Protein AF-A0AA47MSL5-F1 (afdb_monomer_lite)

Sequence (101 aa):
MTGFLRNATAPARHRREATDQWDLSTDSTVYMDAIGIPRGVARQNRMALDMLLAEKGEVCSMFGVQCCTFIPNNTAPDGSVSKALAGLRTLSEQMAEDSGG

Foldseek 3Di:
DDDDDDDDPDPDDPPPPPPVPPDCPPVVVCVLCVCVVVQVVVVVVQVVQQVVCVVVVGPCSVCPPNDDDHDDSQSPCPHVVVVVVVVVVVVVVVVVVVVPD

pLDDT: mean 75.74, std 17.64, range [43.28, 95.75]

Radius of gyration: 25.73 Å; chains: 1; bounding box: 76×20×72 Å

Secondary structure (DSSP, 8-state):
---------PPPP----------TTTSHHHHHGGGHHHHHHHHHHHHHHHHHTGGGTHHHHHHGGG-------TTSTTSHHHHHHHHHHHHHHHHHHHTT-

InterPro domains:
  IPR018154 TLV/ENV coat polyprotein [PTHR10424] (39-100)

Structure (mmCIF, N/CA/C/O backbone):
data_AF-A0AA47MSL5-F1
#
_entry.id   AF-A0AA47MSL5-F1
#
loop_
_atom_site.group_PDB
_atom_site.id
_atom_site.type_symbol
_atom_site.label_atom_id
_atom_site.label_alt_id
_atom_site.label_comp_id
_atom_site.label_asym_id
_atom_site.label_entity_id
_atom_site.label_seq_id
_atom_site.pdbx_PDB_ins_code
_atom_site.Cartn_x
_atom_site.Cartn_y
_atom_site.Cartn_z
_atom_site.occupancy
_atom_site.B_iso_or_equiv
_atom_site.auth_seq_id
_atom_site.auth_comp_id
_atom_site.auth_asym_id
_atom_site.auth_atom_id
_atom_site.pdbx_PDB_model_num
ATOM 1 N N . MET A 1 1 ? 54.427 9.846 51.616 1.00 43.97 1 MET A N 1
ATOM 2 C CA . MET A 1 1 ? 53.756 9.280 50.426 1.00 43.97 1 MET A CA 1
ATOM 3 C C . MET A 1 1 ? 52.558 8.475 50.903 1.00 43.97 1 MET A C 1
ATOM 5 O O . MET A 1 1 ? 52.690 7.293 51.178 1.00 43.97 1 MET A O 1
ATOM 9 N N . THR A 1 2 ? 51.417 9.126 51.103 1.00 43.59 2 THR A N 1
ATOM 10 C CA . THR A 1 2 ? 50.160 8.479 51.503 1.00 43.59 2 THR A CA 1
ATOM 11 C C . THR A 1 2 ? 49.174 8.627 50.349 1.00 43.59 2 THR A C 1
ATOM 13 O O . THR A 1 2 ? 48.932 9.730 49.864 1.00 43.59 2 THR A O 1
ATOM 16 N N . GLY A 1 3 ? 48.718 7.487 49.830 1.00 43.28 3 GLY A N 1
ATOM 17 C CA . GLY A 1 3 ? 47.907 7.383 48.622 1.00 43.28 3 GLY A CA 1
ATOM 18 C C . GLY A 1 3 ? 46.457 7.809 48.840 1.00 43.28 3 GLY A C 1
ATOM 19 O O . GLY A 1 3 ? 45.835 7.457 49.837 1.00 43.28 3 GLY A O 1
ATOM 20 N N . PHE A 1 4 ? 45.917 8.542 47.869 1.00 45.44 4 PHE A N 1
ATOM 21 C CA . PHE A 1 4 ? 44.489 8.815 47.738 1.00 45.44 4 PHE A CA 1
ATOM 22 C C . PHE A 1 4 ? 43.826 7.624 47.031 1.00 45.44 4 PHE A C 1
ATOM 24 O O . PHE A 1 4 ? 44.014 7.424 45.829 1.00 45.44 4 PHE A O 1
ATOM 31 N N . LEU A 1 5 ? 43.056 6.821 47.769 1.00 53.94 5 LEU A N 1
ATOM 32 C CA . LEU A 1 5 ? 42.158 5.827 47.183 1.00 53.94 5 LEU A CA 1
ATOM 33 C C . LEU A 1 5 ? 40.997 6.564 46.499 1.00 53.94 5 LEU A C 1
ATOM 35 O O . LEU A 1 5 ? 40.228 7.271 47.147 1.00 53.94 5 LEU A O 1
ATOM 39 N N . ARG A 1 6 ? 40.871 6.411 45.176 1.00 51.19 6 ARG A N 1
ATOM 40 C CA . ARG A 1 6 ? 39.693 6.861 44.424 1.00 51.19 6 ARG A CA 1
ATOM 41 C C . ARG A 1 6 ? 38.522 5.943 44.777 1.00 51.19 6 ARG A C 1
ATOM 43 O O . ARG A 1 6 ? 38.545 4.761 44.449 1.00 51.19 6 ARG A O 1
ATOM 50 N N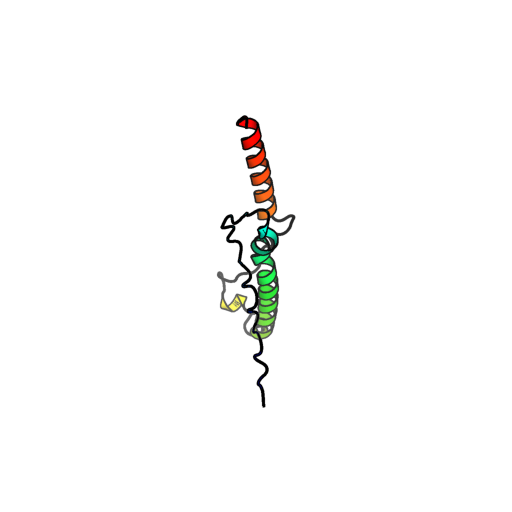 . ASN A 1 7 ? 37.514 6.496 45.443 1.00 46.41 7 ASN A N 1
ATOM 51 C CA . ASN A 1 7 ? 36.234 5.839 45.676 1.00 46.41 7 ASN A CA 1
ATOM 52 C C . ASN A 1 7 ? 35.460 5.791 44.347 1.00 46.41 7 ASN A C 1
ATOM 54 O O . ASN A 1 7 ? 35.041 6.830 43.838 1.00 46.41 7 ASN A O 1
ATOM 58 N N . ALA A 1 8 ? 35.336 4.606 43.749 1.00 52.78 8 ALA A N 1
ATOM 59 C CA . ALA A 1 8 ? 34.554 4.396 42.538 1.00 52.78 8 ALA A CA 1
ATOM 60 C C . ALA A 1 8 ? 33.089 4.155 42.923 1.00 52.78 8 ALA A C 1
ATOM 62 O O . ALA A 1 8 ? 32.695 3.038 43.252 1.00 52.78 8 ALA A O 1
ATOM 63 N N . THR A 1 9 ? 32.265 5.198 42.880 1.00 55.41 9 THR A N 1
ATOM 64 C CA . THR A 1 9 ? 30.810 5.040 42.848 1.00 55.41 9 THR A CA 1
ATOM 65 C C . THR A 1 9 ? 30.430 4.393 41.517 1.00 55.41 9 THR A C 1
ATOM 67 O O . THR A 1 9 ? 30.516 5.012 40.457 1.00 55.41 9 THR A O 1
ATOM 70 N N . ALA A 1 10 ? 30.057 3.113 41.559 1.00 57.06 10 ALA A N 1
ATOM 71 C CA . ALA A 1 10 ? 29.520 2.406 40.403 1.00 57.06 10 ALA A CA 1
ATOM 72 C C . ALA A 1 10 ? 28.261 3.134 39.887 1.00 57.06 10 ALA A C 1
ATOM 74 O O . ALA A 1 10 ? 27.422 3.530 40.703 1.00 57.06 10 ALA A O 1
ATOM 75 N N . PRO A 1 11 ? 28.094 3.326 38.566 1.00 52.12 11 PRO A N 1
ATOM 76 C CA . PRO A 1 11 ? 26.888 3.940 38.035 1.00 52.12 11 PRO A CA 1
ATOM 77 C C . PRO A 1 11 ? 25.685 3.045 38.345 1.00 52.12 11 PRO A C 1
ATOM 79 O O . PRO A 1 11 ? 25.723 1.831 38.121 1.00 52.12 11 PRO A O 1
ATOM 82 N N . ALA A 1 12 ? 24.619 3.650 38.870 1.00 57.88 12 ALA A N 1
ATOM 83 C CA . ALA A 1 12 ? 23.348 2.982 39.090 1.00 57.88 12 ALA A CA 1
ATOM 84 C C . ALA A 1 12 ? 22.893 2.336 37.773 1.00 57.88 12 ALA A C 1
ATOM 86 O O . ALA A 1 12 ? 22.671 3.009 36.766 1.00 57.88 12 ALA A O 1
ATOM 87 N N . ARG A 1 13 ? 22.805 1.005 37.768 1.00 53.84 13 ARG A N 1
ATOM 88 C CA . ARG A 1 13 ? 22.285 0.238 36.640 1.00 53.84 13 ARG A CA 1
ATOM 89 C C . ARG A 1 13 ? 20.831 0.669 36.460 1.00 53.84 13 ARG A C 1
ATOM 91 O O . ARG A 1 13 ? 20.032 0.458 37.369 1.00 53.84 13 ARG A O 1
ATOM 98 N N . HIS A 1 14 ? 20.503 1.284 35.324 1.00 46.31 14 HIS A N 1
ATOM 99 C CA . HIS A 1 14 ? 19.122 1.596 34.962 1.00 46.31 14 HIS A CA 1
ATOM 100 C C . HIS A 1 14 ? 18.327 0.289 35.035 1.00 46.31 14 HIS A C 1
ATOM 102 O O . HIS A 1 14 ? 18.501 -0.606 34.202 1.00 46.31 14 HIS A O 1
ATOM 108 N N . ARG A 1 15 ? 17.515 0.135 36.083 1.00 52.59 15 ARG A N 1
ATOM 109 C CA . ARG A 1 15 ? 16.562 -0.961 36.178 1.00 52.59 15 ARG A CA 1
ATOM 110 C C . ARG A 1 15 ? 15.571 -0.710 35.053 1.00 52.59 15 ARG A C 1
ATOM 112 O O . ARG A 1 15 ? 14.807 0.245 35.120 1.00 52.59 15 ARG A O 1
ATOM 119 N N . ARG A 1 16 ? 15.646 -1.508 33.987 1.00 50.09 16 ARG A N 1
ATOM 120 C CA . ARG A 1 16 ? 14.513 -1.636 33.075 1.00 50.09 16 ARG A CA 1
ATOM 121 C C . ARG A 1 16 ? 13.402 -2.224 33.925 1.00 50.09 16 ARG A C 1
ATOM 123 O O . ARG A 1 16 ? 13.521 -3.351 34.403 1.00 50.09 16 ARG A O 1
ATOM 130 N N . GLU A 1 17 ? 12.414 -1.402 34.224 1.00 49.22 17 GLU A N 1
ATOM 131 C CA . GLU A 1 17 ? 11.162 -1.863 34.786 1.00 49.22 17 GLU A CA 1
ATOM 132 C C . GLU A 1 17 ? 10.535 -2.739 33.703 1.00 49.22 17 GLU A C 1
ATOM 134 O O . GLU A 1 17 ? 10.189 -2.266 32.624 1.00 49.22 17 GLU A O 1
ATOM 139 N N . ALA A 1 18 ? 10.561 -4.051 33.928 1.00 52.59 18 ALA A N 1
ATOM 140 C CA . ALA A 1 18 ? 9.939 -5.022 33.047 1.00 52.59 18 ALA A CA 1
ATOM 141 C C . ALA A 1 18 ? 8.430 -4.951 33.281 1.00 52.59 18 ALA A C 1
ATOM 143 O O . ALA A 1 18 ? 7.858 -5.760 34.006 1.00 52.59 18 ALA A O 1
ATOM 144 N N . THR A 1 19 ? 7.786 -3.937 32.713 1.00 52.12 19 THR A N 1
ATOM 145 C CA . THR A 1 19 ? 6.358 -4.017 32.438 1.00 52.12 19 THR A CA 1
ATOM 146 C C . THR A 1 19 ? 6.221 -4.866 31.178 1.00 52.12 19 THR A C 1
ATOM 148 O O . THR A 1 19 ? 6.196 -4.341 30.071 1.00 52.12 19 THR A O 1
ATOM 151 N N . ASP A 1 20 ? 6.143 -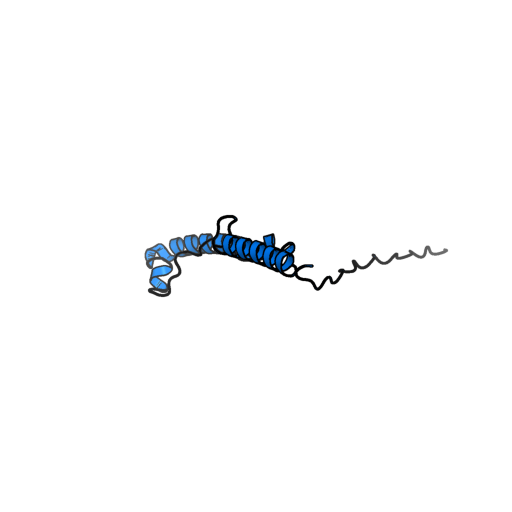6.189 31.333 1.00 52.81 20 ASP A N 1
ATOM 152 C CA . ASP A 1 20 ? 5.794 -7.135 30.252 1.00 52.81 20 ASP A CA 1
ATOM 153 C C . ASP A 1 20 ? 4.327 -6.982 29.781 1.00 52.81 20 ASP A C 1
ATOM 155 O O . ASP A 1 20 ? 3.755 -7.868 29.151 1.00 52.81 20 ASP A O 1
ATOM 159 N N . GLN A 1 21 ? 3.694 -5.844 30.062 1.00 50.09 21 GLN A N 1
ATOM 160 C CA . GLN A 1 21 ? 2.394 -5.480 29.531 1.00 50.09 21 GLN A CA 1
ATOM 161 C C . GLN A 1 21 ? 2.637 -4.643 28.2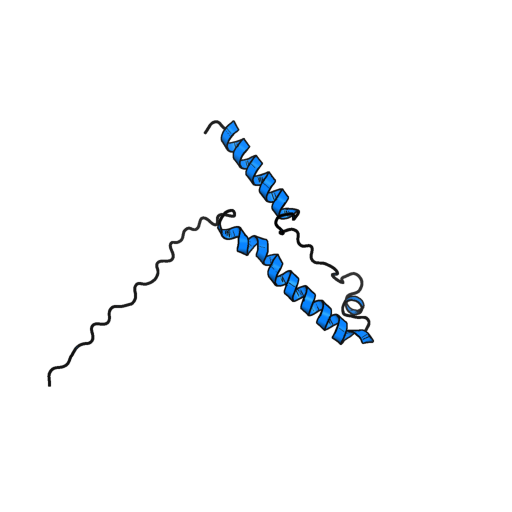76 1.00 50.09 21 GLN A C 1
ATOM 163 O O . GLN A 1 21 ? 2.606 -3.415 28.320 1.00 50.09 21 GLN A O 1
ATOM 168 N N . TRP A 1 22 ? 2.934 -5.309 27.159 1.00 46.59 22 TRP A N 1
ATOM 169 C CA . TRP A 1 22 ? 2.877 -4.659 25.851 1.00 46.59 22 TRP A CA 1
ATOM 170 C C . TRP A 1 22 ? 1.448 -4.151 25.640 1.00 46.59 22 TRP A C 1
ATOM 172 O O . TRP A 1 22 ? 0.538 -4.927 25.349 1.00 46.59 22 TRP A O 1
ATOM 182 N N . ASP A 1 23 ? 1.245 -2.854 25.844 1.00 51.75 23 ASP A N 1
ATOM 183 C CA . ASP A 1 23 ? -0.019 -2.186 25.578 1.00 51.75 23 ASP A CA 1
ATOM 184 C C . ASP A 1 23 ? 0.001 -1.642 24.145 1.00 51.75 23 ASP A C 1
ATOM 186 O O . ASP A 1 23 ? 0.732 -0.704 23.806 1.00 51.75 23 ASP A O 1
ATOM 190 N N . LEU A 1 24 ? -0.854 -2.228 23.303 1.00 59.62 24 LEU A N 1
ATOM 191 C CA . LEU A 1 24 ? -1.133 -1.782 21.936 1.00 59.62 24 LEU A CA 1
ATOM 192 C C . LEU A 1 24 ? -1.721 -0.352 21.900 1.00 59.62 24 LEU A C 1
ATOM 194 O O . LEU A 1 24 ? -2.010 0.176 20.827 1.00 59.62 24 LEU A O 1
ATOM 198 N N . SER A 1 25 ? -1.972 0.297 23.034 1.00 51.66 25 SER A N 1
ATOM 199 C CA . SER A 1 25 ? -2.390 1.695 23.108 1.00 51.66 25 SER A CA 1
ATOM 200 C C . SER A 1 25 ? -1.224 2.674 23.228 1.00 51.66 25 SER A C 1
ATOM 202 O O . SER A 1 25 ? -1.188 3.663 22.493 1.00 51.66 25 SER A O 1
ATOM 204 N N . THR A 1 26 ? -0.250 2.381 24.088 1.00 55.66 26 THR A N 1
ATOM 205 C CA . THR A 1 26 ? 0.822 3.309 24.490 1.00 55.66 26 THR A CA 1
ATOM 206 C C . THR A 1 26 ? 2.109 3.146 23.690 1.00 55.66 26 THR A C 1
ATOM 208 O O . THR A 1 26 ? 2.825 4.128 23.516 1.00 55.66 26 THR A O 1
ATOM 211 N N . ASP A 1 27 ? 2.381 1.957 23.145 1.00 62.50 27 ASP A N 1
ATOM 212 C CA . ASP A 1 27 ? 3.607 1.681 22.368 1.00 62.50 27 ASP A CA 1
ATOM 213 C C . ASP A 1 27 ? 3.382 1.738 20.837 1.00 62.50 27 ASP A C 1
ATOM 215 O O . ASP A 1 27 ? 4.262 1.495 20.006 1.00 62.50 27 ASP A O 1
ATOM 219 N N . SER A 1 28 ? 2.156 2.075 20.432 1.00 60.47 28 SER A N 1
ATOM 220 C CA . SER A 1 28 ? 1.670 1.846 19.071 1.00 60.47 28 SER A CA 1
ATOM 221 C C . SER A 1 28 ? 1.996 2.913 18.045 1.00 60.47 28 SER A C 1
ATOM 223 O O . SER A 1 28 ? 1.864 2.626 16.860 1.00 60.47 28 SER A O 1
ATOM 225 N N . THR A 1 29 ? 2.441 4.115 18.415 1.00 56.44 29 THR A N 1
ATOM 226 C CA . THR A 1 29 ? 2.837 5.102 17.391 1.00 56.44 29 THR A CA 1
ATOM 227 C C . THR A 1 29 ? 4.032 4.602 16.592 1.00 56.44 29 THR A C 1
ATOM 229 O O . THR A 1 29 ? 4.042 4.747 15.378 1.00 56.44 29 THR A O 1
ATOM 232 N N . VAL A 1 30 ? 4.982 3.929 17.243 1.00 56.34 30 VAL A N 1
ATOM 233 C CA . VAL A 1 30 ? 6.163 3.356 16.589 1.00 56.34 30 VAL A CA 1
ATOM 234 C C . VAL A 1 30 ? 5.836 2.019 15.919 1.00 56.34 30 VAL A C 1
ATOM 236 O O . VAL A 1 30 ? 6.303 1.775 14.812 1.00 56.34 30 VAL A O 1
ATOM 239 N N . TYR A 1 31 ? 5.007 1.163 16.535 1.00 63.41 31 TYR A N 1
ATOM 240 C CA . TYR A 1 31 ? 4.659 -0.154 15.977 1.00 63.41 31 TYR A CA 1
ATOM 241 C C . TYR A 1 31 ? 3.682 -0.078 14.790 1.00 63.41 31 TYR A C 1
ATOM 243 O O . TYR A 1 31 ? 3.867 -0.760 13.784 1.00 63.41 31 TYR A O 1
ATOM 251 N N . MET A 1 32 ? 2.668 0.788 14.849 1.00 59.22 32 MET A N 1
ATOM 252 C CA . MET A 1 32 ? 1.719 0.981 13.745 1.00 59.22 32 MET A CA 1
ATOM 253 C C . MET A 1 32 ? 2.355 1.770 12.587 1.00 59.22 32 MET A C 1
ATOM 255 O O . MET A 1 32 ? 2.101 1.477 11.413 1.00 59.22 32 MET A O 1
ATOM 259 N N . ASP A 1 33 ? 3.260 2.705 12.898 1.00 58.97 33 ASP A N 1
ATOM 260 C CA . ASP A 1 33 ? 4.093 3.407 11.912 1.00 58.97 33 ASP A CA 1
ATOM 261 C C . ASP A 1 33 ? 5.354 2.625 11.503 1.00 58.97 33 ASP A C 1
ATOM 263 O O . ASP A 1 33 ? 6.099 3.054 10.621 1.00 58.97 33 ASP A O 1
ATOM 267 N N . ALA A 1 34 ? 5.575 1.419 12.040 1.00 55.66 34 ALA A N 1
ATOM 268 C CA . ALA A 1 34 ? 6.691 0.564 11.628 1.00 55.66 34 ALA A CA 1
ATOM 269 C C . ALA A 1 34 ? 6.603 0.178 10.145 1.00 55.66 34 ALA A C 1
ATOM 271 O O . ALA A 1 34 ? 7.587 -0.254 9.556 1.00 55.66 34 ALA A O 1
ATOM 272 N N . ILE A 1 35 ? 5.438 0.357 9.516 1.00 67.19 35 ILE A N 1
ATOM 273 C CA . ILE A 1 35 ? 5.261 0.212 8.071 1.00 67.19 35 ILE A CA 1
ATOM 274 C C . ILE A 1 35 ? 5.491 1.560 7.352 1.00 67.19 35 ILE A C 1
ATOM 276 O O . ILE A 1 35 ? 5.856 1.569 6.183 1.00 67.19 35 ILE A O 1
ATOM 280 N N . GLY A 1 36 ? 5.347 2.714 8.008 1.00 72.50 36 GLY A N 1
ATOM 281 C CA . GLY A 1 36 ? 5.533 4.051 7.427 1.00 72.50 36 GLY A CA 1
ATOM 282 C C . GLY A 1 36 ? 6.943 4.356 6.971 1.00 72.50 36 GLY A C 1
ATOM 283 O O . GLY A 1 36 ? 7.144 4.661 5.792 1.00 72.50 36 GLY A O 1
ATOM 284 N N . ILE A 1 37 ? 7.916 4.216 7.866 1.00 74.44 37 ILE A N 1
ATOM 285 C CA . ILE A 1 37 ? 9.319 4.488 7.539 1.00 74.44 37 ILE A CA 1
ATOM 286 C C . ILE A 1 37 ? 9.839 3.527 6.447 1.00 74.44 37 ILE A C 1
ATOM 288 O O . ILE A 1 37 ? 10.343 4.012 5.426 1.00 74.44 37 ILE A O 1
ATOM 292 N N . PRO A 1 38 ? 9.649 2.193 6.540 1.00 83.31 38 PRO A N 1
ATOM 293 C CA . PRO A 1 38 ? 10.058 1.281 5.473 1.00 83.31 38 PRO A CA 1
ATOM 294 C C . PRO A 1 38 ? 9.315 1.500 4.150 1.00 83.31 38 PRO A C 1
ATOM 296 O O . PRO A 1 38 ? 9.932 1.343 3.100 1.00 83.31 38 PRO A O 1
ATOM 299 N N . ARG A 1 39 ? 8.034 1.915 4.152 1.00 83.44 39 ARG A N 1
ATOM 300 C CA . ARG A 1 39 ? 7.294 2.278 2.921 1.00 83.44 39 ARG A CA 1
ATOM 301 C C . ARG A 1 39 ? 7.985 3.391 2.142 1.00 83.44 39 ARG A C 1
ATOM 303 O O . ARG A 1 39 ? 8.110 3.290 0.921 1.00 83.44 39 ARG A O 1
ATOM 310 N N . GLY A 1 40 ? 8.403 4.451 2.836 1.00 86.69 40 GLY A N 1
ATOM 311 C CA . GLY A 1 40 ? 9.063 5.603 2.222 1.00 86.69 40 GLY A CA 1
ATOM 312 C C . GLY A 1 40 ? 10.393 5.218 1.581 1.00 86.69 40 GLY A C 1
ATOM 313 O O . GLY A 1 40 ? 10.615 5.488 0.401 1.00 86.69 40 GLY A O 1
ATOM 314 N N . VAL A 1 41 ? 11.236 4.508 2.331 1.00 89.31 41 VAL A N 1
ATOM 315 C CA . VAL A 1 41 ? 12.539 4.033 1.843 1.00 89.31 41 VAL A CA 1
ATOM 316 C C . VAL A 1 41 ? 12.372 3.024 0.703 1.00 89.31 41 VAL A C 1
ATOM 318 O O . VAL A 1 41 ? 13.046 3.135 -0.317 1.00 89.31 41 VAL A O 1
ATOM 321 N N . ALA A 1 42 ? 11.426 2.087 0.803 1.00 89.12 42 ALA A N 1
ATOM 322 C CA . ALA A 1 42 ? 11.144 1.130 -0.266 1.00 89.12 42 ALA A CA 1
ATOM 323 C C . ALA A 1 42 ? 10.695 1.821 -1.565 1.00 89.12 42 ALA A C 1
ATOM 325 O O . ALA A 1 42 ? 11.125 1.430 -2.649 1.00 89.12 42 ALA A O 1
ATOM 326 N N . ARG A 1 43 ? 9.877 2.880 -1.472 1.00 89.00 43 ARG A N 1
ATOM 327 C CA . ARG A 1 43 ? 9.468 3.702 -2.624 1.00 89.00 43 ARG A CA 1
ATOM 328 C C . ARG A 1 43 ? 10.639 4.445 -3.258 1.00 89.00 43 ARG A C 1
ATOM 330 O O . ARG A 1 43 ? 10.734 4.468 -4.481 1.00 89.00 43 ARG A O 1
ATOM 337 N N . GLN A 1 44 ? 11.524 5.022 -2.451 1.00 91.94 44 GLN A N 1
ATOM 338 C CA . GLN A 1 44 ? 12.728 5.687 -2.956 1.00 91.94 44 GLN A CA 1
ATOM 339 C C . GLN A 1 44 ? 13.659 4.690 -3.652 1.00 91.94 44 GLN A C 1
ATOM 341 O O . GLN A 1 44 ? 14.107 4.938 -4.769 1.00 91.94 44 GLN A O 1
ATOM 346 N N . ASN A 1 45 ? 13.867 3.520 -3.047 1.00 91.81 45 ASN A N 1
ATOM 347 C CA . ASN A 1 45 ? 14.660 2.448 -3.643 1.00 91.81 45 ASN A CA 1
ATOM 348 C C . ASN A 1 45 ? 14.048 1.962 -4.958 1.00 91.81 45 ASN A C 1
ATOM 350 O O . ASN A 1 45 ? 14.774 1.733 -5.918 1.00 91.81 45 ASN A O 1
ATOM 354 N N . ARG A 1 46 ? 12.717 1.848 -5.032 1.00 92.00 46 ARG A N 1
ATOM 355 C CA . ARG A 1 46 ? 12.010 1.500 -6.267 1.00 92.00 46 ARG A CA 1
ATOM 356 C C . ARG A 1 46 ? 12.290 2.510 -7.382 1.00 92.00 46 ARG A C 1
ATOM 358 O O . ARG A 1 46 ? 12.670 2.088 -8.463 1.00 92.00 46 ARG A O 1
ATOM 365 N N . MET A 1 47 ? 12.180 3.812 -7.110 1.00 92.62 47 MET A N 1
ATOM 366 C CA . MET A 1 47 ? 12.487 4.855 -8.103 1.00 92.62 47 MET A CA 1
ATOM 367 C C . MET A 1 47 ? 13.946 4.797 -8.566 1.00 92.62 47 MET A C 1
ATOM 369 O O . MET A 1 47 ? 14.224 4.921 -9.756 1.00 92.62 47 MET A O 1
ATOM 373 N N . ALA A 1 48 ? 14.880 4.576 -7.636 1.00 95.12 48 ALA A N 1
ATOM 374 C CA . ALA A 1 48 ? 16.292 4.424 -7.972 1.00 95.12 48 ALA A CA 1
ATOM 375 C C . ALA A 1 48 ? 16.532 3.190 -8.857 1.00 95.12 48 ALA A C 1
ATOM 377 O O . ALA A 1 48 ? 17.237 3.276 -9.858 1.00 95.12 48 ALA A O 1
ATOM 378 N N . LEU A 1 49 ? 15.919 2.051 -8.527 1.00 94.00 49 LEU A N 1
ATOM 379 C CA . LEU A 1 49 ? 16.018 0.826 -9.323 1.00 94.00 49 LEU A CA 1
ATOM 380 C C . LEU A 1 49 ? 15.367 0.974 -10.700 1.00 94.00 49 LEU A C 1
ATOM 382 O O . LEU A 1 49 ? 15.925 0.479 -11.673 1.00 94.00 49 LEU A O 1
ATOM 386 N N . ASP A 1 50 ? 14.238 1.674 -10.802 1.00 93.38 50 ASP A N 1
ATOM 387 C CA . ASP A 1 50 ? 13.583 1.959 -12.082 1.00 93.38 50 ASP A CA 1
ATOM 388 C C . ASP A 1 50 ? 14.466 2.832 -12.971 1.00 93.38 50 ASP A C 1
ATOM 390 O O . ASP A 1 50 ? 14.649 2.519 -14.144 1.00 93.38 50 ASP A O 1
ATOM 394 N N . MET A 1 51 ? 15.108 3.855 -12.399 1.00 95.06 51 MET A N 1
ATOM 395 C CA . MET A 1 51 ? 16.069 4.687 -13.123 1.00 95.06 51 MET A CA 1
ATOM 396 C C . MET A 1 51 ? 17.280 3.874 -13.604 1.00 95.06 51 MET A C 1
ATOM 398 O O . MET A 1 51 ? 17.690 4.002 -14.755 1.00 95.06 51 MET A O 1
ATOM 402 N N . LEU A 1 52 ? 17.837 3.009 -12.751 1.00 95.75 52 LEU A N 1
ATOM 403 C CA . LEU A 1 52 ? 18.973 2.149 -13.105 1.00 95.75 52 LEU A CA 1
ATOM 404 C C . LEU A 1 52 ? 18.613 1.064 -14.132 1.00 95.75 52 LEU A C 1
ATOM 406 O O . LEU A 1 52 ? 19.486 0.584 -14.853 1.00 95.75 52 LEU A O 1
ATOM 410 N N . LEU A 1 53 ? 17.344 0.657 -14.192 1.00 94.94 53 LEU A N 1
ATOM 411 C CA . LEU A 1 53 ? 16.841 -0.389 -15.083 1.00 94.94 53 LEU A CA 1
ATOM 412 C C . LEU A 1 53 ? 15.998 0.164 -16.237 1.00 94.94 53 LEU A C 1
ATOM 414 O O . LEU A 1 53 ? 15.334 -0.621 -16.912 1.00 94.94 53 LEU A O 1
ATOM 418 N N . ALA A 1 54 ? 16.042 1.472 -16.505 1.00 93.94 54 ALA A N 1
ATOM 419 C CA . ALA A 1 54 ? 15.221 2.115 -17.532 1.00 93.94 54 ALA A CA 1
ATOM 420 C C . ALA A 1 54 ? 15.367 1.439 -18.911 1.00 93.94 54 ALA A C 1
ATOM 422 O O . ALA A 1 54 ? 14.374 1.161 -19.578 1.00 93.94 54 ALA A O 1
ATOM 423 N N . GLU A 1 55 ? 16.588 1.055 -19.300 1.00 94.50 55 GLU A N 1
ATOM 424 C CA . GLU A 1 55 ? 16.859 0.355 -20.569 1.00 94.50 55 GLU A CA 1
ATOM 425 C C . GLU A 1 55 ? 16.364 -1.102 -20.598 1.00 94.50 55 GLU A C 1
ATOM 427 O O . GLU A 1 55 ? 16.212 -1.692 -21.665 1.00 94.50 55 GLU A O 1
ATOM 432 N N . LYS A 1 56 ? 16.110 -1.697 -19.427 1.00 92.69 56 LYS A N 1
ATOM 433 C CA . LYS A 1 56 ? 15.643 -3.085 -19.262 1.00 92.69 56 LYS A CA 1
ATOM 434 C C . LYS A 1 56 ? 14.144 -3.175 -18.945 1.00 92.69 56 LYS A C 1
ATOM 436 O O . LYS A 1 56 ? 13.637 -4.266 -18.683 1.00 92.69 56 LYS A O 1
ATOM 441 N N . GLY A 1 57 ? 13.433 -2.046 -18.997 1.00 92.31 57 GLY A N 1
ATOM 442 C CA . GLY A 1 57 ? 11.999 -1.957 -18.720 1.00 92.31 57 GLY A CA 1
ATOM 443 C C . GLY A 1 57 ? 11.653 -1.771 -17.241 1.00 92.31 57 GLY A C 1
ATOM 444 O O . GLY A 1 57 ? 10.591 -2.215 -16.810 1.00 92.31 57 GLY A O 1
ATOM 445 N N . GLU A 1 58 ? 12.534 -1.129 -16.467 1.00 93.00 58 GLU A N 1
ATOM 446 C CA . GLU A 1 58 ? 12.358 -0.878 -15.031 1.00 93.00 58 GLU A CA 1
ATOM 447 C C . GLU A 1 58 ? 12.323 -2.168 -14.195 1.00 93.00 58 GLU A C 1
ATOM 449 O O . GLU A 1 58 ? 12.418 -3.287 -14.712 1.00 93.00 58 GLU A O 1
ATOM 454 N N . VAL A 1 59 ? 12.194 -2.057 -12.869 1.00 93.50 59 VAL A N 1
ATOM 455 C CA . VAL A 1 59 ? 12.268 -3.262 -12.035 1.00 93.50 59 VAL A CA 1
ATOM 456 C C . VAL A 1 59 ? 11.017 -4.148 -12.188 1.00 93.50 59 VAL A C 1
ATOM 458 O O . VAL A 1 59 ? 11.105 -5.359 -12.005 1.00 93.50 59 VAL A O 1
ATOM 461 N N . CYS A 1 60 ? 9.872 -3.613 -12.643 1.00 92.94 60 CYS A N 1
ATOM 462 C CA . CYS A 1 60 ? 8.692 -4.443 -12.939 1.00 92.94 60 CYS A CA 1
ATOM 463 C C . CYS A 1 60 ? 8.836 -5.353 -14.162 1.00 92.94 60 CYS A C 1
ATOM 465 O O . CYS A 1 60 ? 8.254 -6.434 -14.144 1.00 92.94 60 CYS A O 1
ATOM 467 N N . SER A 1 61 ? 9.602 -4.972 -15.190 1.00 93.00 61 SER A N 1
ATOM 468 C CA . SER A 1 61 ? 9.848 -5.846 -16.350 1.00 93.00 61 SER A CA 1
ATOM 469 C C . SER A 1 61 ? 10.537 -7.150 -15.934 1.00 93.00 61 SER A C 1
ATOM 471 O O . SER A 1 61 ? 10.199 -8.224 -16.426 1.00 93.00 61 SER A O 1
ATOM 473 N N . MET A 1 62 ? 11.420 -7.079 -14.934 1.00 89.81 62 MET A N 1
ATOM 474 C CA . MET A 1 62 ? 12.137 -8.243 -14.406 1.00 89.81 62 MET A CA 1
ATOM 475 C C . MET A 1 62 ? 11.257 -9.174 -13.557 1.00 89.81 62 MET A C 1
ATOM 477 O O . MET A 1 62 ? 11.464 -10.385 -13.566 1.00 89.81 62 MET A O 1
ATOM 481 N N . PHE A 1 63 ? 10.290 -8.624 -12.815 1.00 92.62 63 PHE A N 1
ATOM 482 C CA . PHE A 1 63 ? 9.425 -9.391 -11.904 1.00 92.62 63 PHE A CA 1
ATOM 483 C C . PHE A 1 63 ? 8.066 -9.778 -12.513 1.00 92.62 63 PHE A C 1
ATOM 485 O O . PHE A 1 63 ? 7.357 -10.622 -11.960 1.00 92.62 63 PHE A O 1
ATOM 492 N N . GLY A 1 64 ? 7.687 -9.187 -13.649 1.00 90.19 64 GLY A N 1
ATOM 493 C CA . GLY A 1 64 ? 6.451 -9.490 -14.368 1.00 90.19 64 GLY A CA 1
ATOM 494 C C . GLY A 1 64 ? 5.210 -9.390 -13.477 1.00 90.19 64 GLY A C 1
ATOM 495 O O . GLY A 1 64 ? 4.997 -8.393 -12.788 1.00 90.19 64 GLY A O 1
ATOM 496 N N . VAL A 1 65 ? 4.398 -10.452 -13.461 1.00 91.00 65 VAL A N 1
ATOM 497 C CA . VA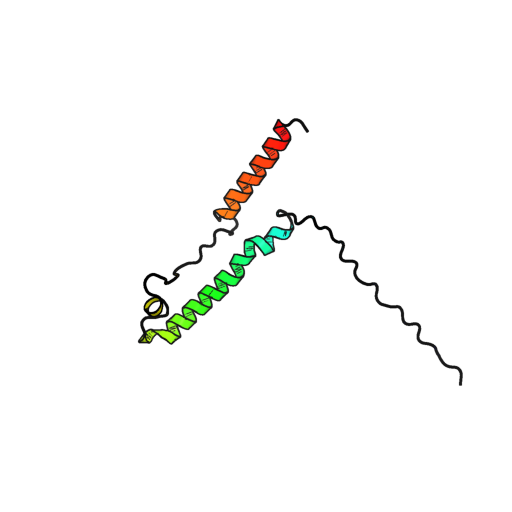L A 1 65 ? 3.153 -10.528 -12.668 1.00 91.00 65 VAL A CA 1
ATOM 498 C C . VAL A 1 65 ? 3.377 -10.481 -11.155 1.00 91.00 65 VAL A C 1
ATOM 500 O O . VAL A 1 65 ? 2.452 -10.174 -10.412 1.00 91.00 65 VAL A O 1
ATOM 503 N N . GLN A 1 66 ? 4.593 -10.776 -10.691 1.00 91.88 66 GLN A N 1
ATOM 504 C CA . GLN A 1 66 ? 4.964 -10.692 -9.277 1.00 91.88 66 GLN A CA 1
ATOM 505 C C . GLN A 1 66 ? 5.478 -9.297 -8.901 1.00 91.88 66 GLN A C 1
ATOM 507 O O . GLN A 1 66 ? 5.925 -9.089 -7.774 1.00 91.88 66 GLN A O 1
ATOM 512 N N . CYS A 1 67 ? 5.434 -8.329 -9.824 1.00 92.62 67 CYS A N 1
ATOM 513 C CA . CYS A 1 67 ? 5.863 -6.980 -9.515 1.00 92.62 67 CYS A CA 1
ATOM 514 C C . CYS A 1 67 ? 4.932 -6.294 -8.504 1.00 92.62 67 CYS A C 1
ATOM 516 O O . CYS A 1 67 ? 3.733 -6.133 -8.733 1.00 92.62 67 CYS A O 1
ATOM 518 N N . CYS A 1 68 ? 5.513 -5.792 -7.417 1.00 88.56 68 CYS A N 1
ATOM 519 C CA . CYS A 1 68 ? 4.816 -4.959 -6.444 1.00 88.56 68 CYS A CA 1
ATOM 520 C C . CYS A 1 68 ? 4.791 -3.489 -6.903 1.00 88.56 68 CYS A C 1
ATOM 522 O O . CYS A 1 68 ? 5.836 -2.920 -7.221 1.00 88.56 68 CYS A O 1
ATOM 524 N N . THR A 1 69 ? 3.615 -2.854 -6.888 1.00 79.00 69 THR A N 1
ATOM 525 C CA . THR A 1 69 ? 3.410 -1.481 -7.398 1.00 79.00 69 THR A CA 1
ATOM 526 C C . THR A 1 69 ? 3.221 -0.440 -6.295 1.00 79.00 69 THR A C 1
ATOM 528 O O . THR A 1 69 ? 3.706 0.686 -6.398 1.00 79.00 69 THR A O 1
ATOM 531 N N . PHE A 1 70 ? 2.525 -0.798 -5.217 1.00 79.62 70 PHE A N 1
ATOM 532 C CA . PHE A 1 70 ? 2.158 0.135 -4.160 1.00 79.62 70 PHE A CA 1
ATOM 533 C C . PHE A 1 70 ? 2.057 -0.577 -2.815 1.00 79.62 70 PHE A C 1
ATOM 535 O O . PHE A 1 70 ? 1.371 -1.588 -2.692 1.00 79.62 70 PHE A O 1
ATOM 542 N N . ILE A 1 71 ? 2.712 -0.020 -1.796 1.00 83.62 71 ILE A N 1
ATOM 543 C CA . ILE A 1 71 ? 2.493 -0.424 -0.408 1.00 83.62 71 ILE A CA 1
ATOM 544 C C . ILE A 1 71 ? 1.501 0.580 0.197 1.00 83.62 71 ILE A C 1
ATOM 546 O O . ILE A 1 71 ? 1.898 1.719 0.473 1.00 83.62 71 ILE A O 1
ATOM 550 N N . PRO A 1 72 ? 0.222 0.213 0.382 1.00 83.25 72 PRO A N 1
ATOM 551 C CA . PRO A 1 72 ? -0.780 1.123 0.917 1.00 83.25 72 PRO A CA 1
ATOM 552 C C . PRO A 1 72 ? -0.448 1.584 2.335 1.00 83.25 72 PRO A C 1
ATOM 554 O O . PRO A 1 72 ? 0.008 0.812 3.184 1.00 83.25 72 PRO A O 1
ATOM 557 N N . ASN A 1 73 ? -0.708 2.865 2.603 1.00 79.75 73 ASN A N 1
ATOM 558 C CA . ASN A 1 73 ? -0.586 3.433 3.940 1.00 79.75 73 ASN A CA 1
ATOM 559 C C . ASN A 1 73 ? -1.854 3.160 4.766 1.00 79.75 73 ASN A C 1
ATOM 561 O O . ASN A 1 73 ? -2.626 4.060 5.076 1.00 79.75 73 ASN A O 1
ATOM 565 N N . ASN A 1 74 ? -2.078 1.892 5.109 1.00 83.31 74 ASN A N 1
ATOM 566 C CA . ASN A 1 74 ? -3.255 1.471 5.873 1.00 83.31 74 ASN A CA 1
ATOM 567 C C . ASN A 1 74 ? -3.207 1.867 7.357 1.00 83.31 74 ASN A C 1
ATOM 569 O O . ASN A 1 74 ? -4.230 1.776 8.032 1.00 83.31 74 ASN A O 1
ATOM 573 N N . THR A 1 75 ? -2.046 2.299 7.853 1.00 79.69 75 THR A N 1
ATOM 574 C CA . THR A 1 75 ? -1.822 2.683 9.256 1.00 79.69 75 THR A CA 1
ATOM 575 C C . THR A 1 75 ? -1.738 4.189 9.491 1.00 79.69 75 THR A C 1
ATOM 577 O O . THR A 1 75 ? -1.470 4.618 10.609 1.00 79.69 75 THR A O 1
ATOM 580 N N .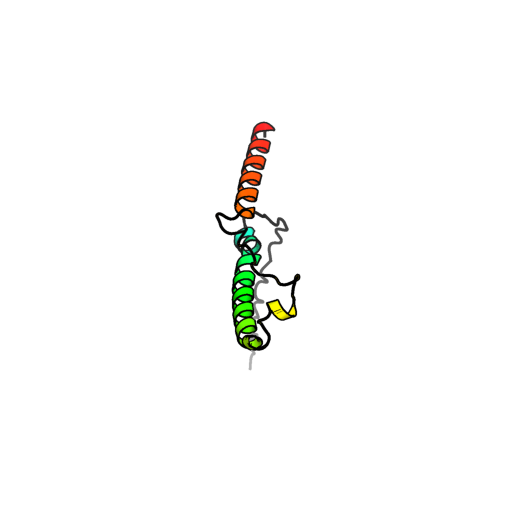 ALA A 1 76 ? -1.992 5.010 8.468 1.00 81.81 76 ALA A N 1
ATOM 581 C CA . ALA A 1 76 ? -2.213 6.442 8.651 1.00 81.81 76 ALA A CA 1
ATOM 582 C C . ALA A 1 76 ? -3.360 6.700 9.653 1.00 81.81 76 ALA A C 1
ATOM 584 O O . ALA A 1 76 ? -4.185 5.806 9.859 1.00 81.81 76 ALA A O 1
ATOM 585 N N . PRO A 1 77 ? -3.482 7.902 10.243 1.00 77.81 77 PRO A N 1
ATOM 586 C CA . PRO A 1 77 ? -4.602 8.236 11.132 1.00 77.81 77 PRO A CA 1
ATOM 587 C C . PRO A 1 77 ? -5.989 7.975 10.515 1.00 77.81 77 PRO A C 1
ATOM 589 O O . PRO A 1 77 ? -6.923 7.596 11.213 1.00 77.81 77 PRO A O 1
ATOM 592 N N . ASP A 1 78 ? -6.114 8.115 9.196 1.00 81.06 78 ASP A N 1
ATOM 593 C CA . ASP A 1 78 ? -7.310 7.831 8.397 1.00 81.06 78 ASP A CA 1
ATOM 594 C C . ASP A 1 78 ? -7.277 6.464 7.682 1.00 81.06 78 ASP A C 1
ATOM 596 O O . ASP A 1 78 ? -8.203 6.117 6.936 1.00 81.06 78 ASP A O 1
ATOM 600 N N . GLY A 1 79 ? -6.226 5.680 7.917 1.00 84.56 79 GLY A N 1
ATOM 601 C CA . GLY A 1 79 ? -5.992 4.377 7.319 1.00 84.56 79 GLY A CA 1
ATOM 602 C C . GLY A 1 79 ? -6.985 3.312 7.791 1.00 84.56 79 GLY A C 1
ATOM 603 O O . GLY A 1 79 ? -7.580 3.398 8.867 1.00 84.56 79 GLY A O 1
ATOM 604 N N . SER A 1 80 ? -7.176 2.285 6.964 1.00 88.00 80 SER A N 1
ATOM 605 C CA . SER A 1 80 ? -8.124 1.192 7.218 1.00 88.00 80 SER A CA 1
ATOM 606 C C . SER A 1 80 ? -7.835 0.431 8.516 1.00 88.00 80 SER A C 1
ATOM 608 O O . SER A 1 80 ? -8.768 0.113 9.250 1.00 88.00 80 SER A O 1
ATOM 610 N N . VAL A 1 81 ? -6.560 0.192 8.835 1.00 84.94 81 VAL A N 1
ATOM 611 C CA . VAL A 1 81 ? -6.144 -0.500 10.064 1.00 84.94 81 VAL A CA 1
ATOM 612 C C . VAL A 1 81 ? -6.391 0.384 11.281 1.00 84.94 81 VAL A C 1
ATOM 614 O O . VAL A 1 81 ? -6.954 -0.088 12.263 1.00 84.94 81 VAL A O 1
ATOM 617 N N . SER A 1 82 ? -6.060 1.673 11.206 1.00 83.06 82 SER A N 1
ATOM 618 C CA . SER A 1 82 ? -6.307 2.625 12.297 1.00 83.06 82 SER A CA 1
ATOM 619 C C . SER A 1 82 ? -7.798 2.767 12.606 1.00 83.06 82 SER A C 1
ATOM 621 O O . SER A 1 82 ? -8.191 2.757 13.770 1.00 83.06 82 SER A O 1
ATOM 623 N N . LYS A 1 83 ? -8.648 2.811 11.572 1.00 88.25 83 LYS A N 1
ATOM 624 C CA . LYS A 1 83 ? -10.112 2.819 11.722 1.00 88.25 83 LYS A CA 1
ATOM 625 C C . LYS A 1 83 ? -10.640 1.532 12.349 1.00 88.25 83 LYS A C 1
ATOM 627 O O . LYS A 1 83 ? -11.476 1.596 13.244 1.00 88.25 83 LYS A O 1
ATOM 632 N N . ALA A 1 84 ? -10.144 0.375 11.906 1.00 90.25 84 ALA A N 1
ATOM 633 C CA . ALA A 1 84 ? -10.522 -0.909 12.488 1.00 90.25 84 ALA A CA 1
ATOM 634 C C . ALA A 1 84 ? -10.120 -0.989 13.968 1.00 90.25 84 ALA A C 1
ATOM 636 O O . ALA A 1 84 ? -10.933 -1.371 14.802 1.00 90.25 84 ALA A O 1
ATOM 637 N N . LEU A 1 85 ? -8.902 -0.558 14.311 1.00 87.88 85 LEU A N 1
ATOM 638 C CA . LEU A 1 85 ? -8.420 -0.513 15.692 1.00 87.88 85 LEU A CA 1
ATOM 639 C C . LEU A 1 85 ? -9.242 0.440 16.565 1.00 87.88 85 LEU A C 1
ATOM 641 O O . LEU A 1 85 ? -9.564 0.087 17.694 1.00 87.88 85 LEU A O 1
ATOM 645 N N . ALA A 1 86 ? -9.617 1.613 16.049 1.00 86.50 86 ALA A N 1
ATOM 646 C CA . ALA A 1 86 ? -10.504 2.532 16.759 1.00 86.50 86 ALA A CA 1
ATOM 647 C C . ALA A 1 86 ? -11.871 1.887 17.040 1.00 86.50 86 ALA A C 1
ATOM 649 O O . ALA A 1 86 ? -12.338 1.918 18.174 1.00 86.50 86 ALA A O 1
ATOM 650 N N . GLY A 1 87 ? -12.466 1.225 16.042 1.00 91.62 87 GLY A N 1
ATOM 651 C CA . GLY A 1 87 ? -13.722 0.494 16.219 1.00 91.62 87 GLY A CA 1
ATOM 652 C C . GLY A 1 87 ? -13.619 -0.643 17.240 1.00 91.62 87 GLY A C 1
ATOM 653 O O . GLY A 1 87 ? -14.516 -0.811 18.061 1.00 91.62 87 GLY A O 1
ATOM 654 N N . LEU A 1 88 ? -12.509 -1.389 17.240 1.00 91.69 88 LEU A N 1
ATOM 655 C CA . LEU A 1 88 ? -12.259 -2.445 18.226 1.00 91.69 88 LEU A CA 1
ATOM 656 C C . LEU A 1 88 ? -12.137 -1.894 19.655 1.00 91.69 88 LEU A C 1
ATOM 658 O O . LEU A 1 88 ? -12.621 -2.536 20.583 1.00 91.69 88 LEU A O 1
ATOM 662 N N . ARG A 1 89 ? -11.542 -0.707 19.838 1.00 87.12 89 ARG A N 1
ATOM 663 C CA . ARG A 1 89 ? -11.472 -0.039 21.150 1.00 87.12 89 ARG A CA 1
ATOM 664 C C . ARG A 1 89 ? -12.854 0.355 21.651 1.00 87.12 89 ARG A C 1
ATOM 666 O O . ARG A 1 89 ? -13.223 -0.028 22.755 1.00 87.12 89 ARG A O 1
ATOM 673 N N . THR A 1 90 ? -13.646 1.011 20.806 1.00 93.06 90 THR A N 1
ATOM 674 C CA . THR A 1 90 ? -15.025 1.379 21.149 1.00 93.06 90 THR A CA 1
ATOM 675 C C . THR A 1 90 ? -15.860 0.154 21.512 1.00 93.06 90 THR A C 1
ATOM 677 O O . THR A 1 90 ? -16.594 0.176 22.494 1.00 93.06 90 THR A O 1
ATOM 680 N N . LEU A 1 91 ? -15.715 -0.945 20.765 1.00 91.56 91 LEU A N 1
ATOM 681 C CA . LEU A 1 91 ? -16.399 -2.192 21.094 1.00 91.56 91 LEU A CA 1
ATOM 682 C C . LEU A 1 91 ? -15.938 -2.757 22.447 1.00 91.56 91 LEU A C 1
ATOM 684 O O . LEU A 1 91 ? -16.763 -3.220 23.225 1.00 91.56 91 LEU A O 1
ATOM 688 N N . SER A 1 92 ? -14.636 -2.716 22.745 1.00 90.88 92 SER A N 1
ATOM 689 C CA . SER A 1 92 ? -14.114 -3.202 24.029 1.00 90.88 92 SER A CA 1
ATOM 690 C C . SER A 1 92 ? -14.614 -2.396 25.229 1.00 90.88 92 SER A C 1
ATOM 692 O O . SER A 1 92 ? -14.895 -2.986 26.269 1.00 90.88 92 SER A O 1
ATOM 694 N N . GLU A 1 93 ? -14.784 -1.083 25.070 1.00 91.00 93 GLU A N 1
ATOM 695 C CA . GLU A 1 93 ? -15.338 -0.193 26.096 1.00 91.00 93 GLU A CA 1
ATOM 696 C C . GLU A 1 93 ? -16.819 -0.505 26.340 1.00 91.00 93 GLU A C 1
ATOM 698 O O . GLU A 1 93 ? -17.210 -0.747 27.477 1.00 91.00 93 GLU A O 1
ATOM 703 N N . GLN A 1 94 ? -17.613 -0.629 25.272 1.00 92.00 94 GLN A N 1
ATOM 704 C CA . GLN A 1 94 ? -19.032 -0.997 25.373 1.00 92.00 94 GLN A CA 1
ATOM 705 C C . GLN A 1 94 ? -19.224 -2.351 26.054 1.00 92.00 94 GLN A C 1
ATOM 707 O O . GLN A 1 94 ? -20.069 -2.494 26.930 1.00 92.00 94 GLN A O 1
ATOM 712 N N . MET A 1 95 ? -18.404 -3.348 25.706 1.00 91.25 95 MET A N 1
ATOM 713 C CA . MET A 1 95 ? -18.473 -4.655 26.361 1.00 91.25 95 MET A CA 1
ATOM 714 C C . MET A 1 95 ? -18.142 -4.580 27.857 1.00 91.25 95 MET A C 1
ATOM 716 O O . MET A 1 95 ? -18.689 -5.370 28.623 1.00 91.25 95 MET A O 1
ATOM 720 N N . ALA A 1 96 ? -17.263 -3.669 28.285 1.00 91.06 96 ALA A N 1
ATOM 721 C CA . ALA A 1 96 ? -16.932 -3.473 29.697 1.00 91.06 96 ALA A CA 1
ATOM 722 C C . ALA A 1 96 ? -18.068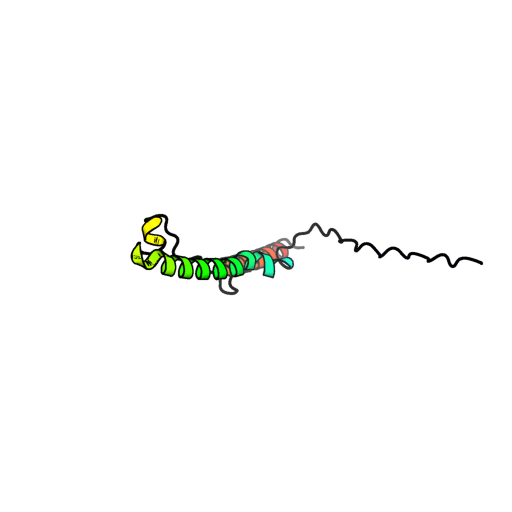 -2.769 30.461 1.00 91.06 96 ALA A C 1
ATOM 724 O O . ALA A 1 96 ? -18.348 -3.121 31.604 1.00 91.06 96 ALA A O 1
ATOM 725 N N . GLU A 1 97 ? -18.754 -1.823 29.817 1.00 91.00 97 GLU A N 1
ATOM 726 C CA . GLU A 1 97 ? -19.925 -1.135 30.373 1.00 91.00 97 GLU A CA 1
ATOM 727 C C . GLU A 1 97 ? -21.137 -2.077 30.493 1.00 91.00 97 GLU A C 1
ATOM 729 O O . GLU A 1 97 ? -21.755 -2.167 31.554 1.00 91.00 97 GLU A O 1
ATOM 734 N N . ASP A 1 98 ? -21.435 -2.844 29.440 1.00 88.50 98 ASP A N 1
ATOM 735 C CA . ASP A 1 98 ? -22.586 -3.757 29.390 1.00 88.50 98 ASP A CA 1
ATOM 736 C C . ASP A 1 98 ? -22.433 -4.978 30.311 1.00 88.50 98 ASP A C 1
ATOM 738 O O . ASP A 1 98 ? -23.425 -5.585 30.722 1.00 88.50 98 ASP A O 1
ATOM 742 N N . SER A 1 99 ? -21.197 -5.352 30.653 1.00 81.12 99 SER A N 1
ATOM 743 C CA . SER A 1 99 ? -20.921 -6.457 31.581 1.00 81.12 99 SER A CA 1
ATOM 744 C C . SER A 1 99 ? -20.999 -6.062 33.060 1.00 81.12 99 SER A C 1
ATOM 746 O O . SER A 1 99 ? -20.825 -6.925 33.921 1.00 81.12 99 SER A O 1
ATOM 748 N N . GLY A 1 100 ? -21.357 -4.807 33.361 1.00 65.56 100 GLY A N 1
ATOM 749 C CA . GLY A 1 100 ? -21.677 -4.356 34.715 1.00 65.56 100 GLY A CA 1
ATOM 750 C C . GLY A 1 100 ? -20.485 -4.368 35.671 1.00 65.56 100 GLY A C 1
ATOM 751 O O . GLY A 1 100 ? -20.633 -4.833 36.802 1.00 65.56 100 GLY A O 1
ATOM 752 N N . GLY A 1 101 ? -19.322 -3.898 35.204 1.00 54.44 101 GLY A N 1
ATOM 753 C CA . GLY A 1 101 ? -18.151 -3.655 36.058 1.00 54.44 101 GLY A CA 1
ATOM 754 C C . GLY A 1 101 ? -18.438 -2.754 37.257 1.00 54.44 101 GLY A C 1
ATOM 755 O O . GLY A 1 101 ? -19.271 -1.827 37.130 1.00 54.44 101 GLY A O 1
#

Organism: Merluccius polli (NCBI:txid89951)